Protein AF-F8FNJ4-F1 (afdb_monomer)

Solvent-accessible surface area (backbone atoms only — not comparable to full-atom values): 7947 Å² total; per-residue (Å²): 134,55,60,65,57,39,16,69,61,35,73,46,56,46,70,56,53,53,29,56,78,64,43,31,37,90,86,77,68,43,76,62,68,76,52,71,70,56,41,47,30,45,18,67,41,72,72,42,65,47,67,62,49,35,35,75,59,66,77,38,57,76,80,74,53,68,73,87,68,80,72,80,71,81,87,70,69,65,88,54,42,66,39,46,42,48,57,98,48,33,41,33,42,36,40,90,88,51,75,53,73,43,80,44,90,45,73,66,54,55,56,57,61,49,70,74,43,65,84,66,50,89,80,55,66,76,51,81,66,131

Foldseek 3Di:
DDLVQLCVQLVHDSQVVVCVVVLADPPPRDGDQDDLSSLVSSCRSVVNDSVVSCCVSVNDPPVNPDPPPPPPDPPDPCVQFQEWEDDPFWIWTDGPPDIDIDGDPDPVSVVVVCPVCVVPCPPHDYDYDD

Structure (mmCIF, N/CA/C/O backbone):
data_AF-F8FNJ4-F1
#
_entry.id   AF-F8FNJ4-F1
#
loop_
_atom_site.group_PDB
_atom_site.id
_atom_site.type_symbol
_atom_site.label_atom_id
_atom_site.label_alt_id
_atom_site.label_comp_id
_atom_site.label_asym_id
_atom_site.label_entity_id
_atom_site.label_seq_id
_atom_site.pdbx_PDB_ins_code
_atom_site.Cartn_x
_atom_site.Cartn_y
_atom_site.Cartn_z
_atom_site.occupancy
_atom_site.B_iso_or_equiv
_atom_site.auth_seq_id
_atom_site.auth_comp_id
_atom_site.auth_asym_id
_atom_site.auth_atom_id
_atom_site.pdbx_PDB_model_num
ATOM 1 N N . MET A 1 1 ? -2.079 3.501 -21.771 1.00 73.88 1 MET A N 1
ATOM 2 C CA . MET A 1 1 ? -1.118 4.612 -21.587 1.00 73.88 1 MET A CA 1
ATOM 3 C C . MET A 1 1 ? 0.062 4.369 -22.512 1.00 73.88 1 MET A C 1
ATOM 5 O O . MET A 1 1 ? 0.469 3.221 -22.626 1.00 73.88 1 MET A O 1
ATOM 9 N N . SER A 1 2 ? 0.582 5.389 -23.198 1.00 87.44 2 SER A N 1
ATOM 10 C CA . SER A 1 2 ? 1.794 5.226 -24.018 1.00 87.44 2 SER A CA 1
ATOM 11 C C . SER A 1 2 ? 3.065 5.274 -23.158 1.00 87.44 2 SER A C 1
ATOM 13 O O . SER A 1 2 ? 3.103 5.957 -22.134 1.00 87.44 2 SER A O 1
ATOM 15 N N . LEU A 1 3 ? 4.147 4.624 -23.600 1.00 84.56 3 LEU A N 1
ATOM 16 C CA . LEU A 1 3 ? 5.453 4.677 -22.922 1.00 84.56 3 LEU A CA 1
ATOM 17 C C . LEU A 1 3 ? 5.984 6.115 -22.764 1.00 84.56 3 LEU A C 1
ATOM 19 O O . LEU A 1 3 ? 6.685 6.434 -21.805 1.00 84.56 3 LEU A O 1
ATOM 23 N N . ARG A 1 4 ? 5.641 7.013 -23.699 1.00 86.50 4 ARG A N 1
ATOM 24 C CA . ARG A 1 4 ? 6.041 8.431 -23.651 1.00 86.50 4 ARG A CA 1
ATOM 25 C C . ARG A 1 4 ? 5.318 9.175 -22.532 1.00 86.50 4 ARG A C 1
ATOM 27 O O . ARG A 1 4 ? 5.923 9.995 -21.847 1.00 86.50 4 ARG A O 1
ATOM 34 N N . GLU A 1 5 ? 4.043 8.871 -22.321 1.00 88.56 5 GLU A N 1
ATOM 35 C CA . GLU A 1 5 ? 3.272 9.423 -21.207 1.00 88.56 5 GLU A CA 1
ATOM 36 C C . GLU A 1 5 ? 3.746 8.873 -19.864 1.00 88.56 5 GLU A C 1
ATOM 38 O O . GLU A 1 5 ? 3.876 9.644 -18.914 1.00 88.56 5 GLU A O 1
ATOM 43 N N . ALA A 1 6 ? 4.056 7.575 -19.801 1.00 87.38 6 ALA A N 1
ATOM 44 C CA . ALA A 1 6 ? 4.619 6.936 -18.615 1.00 87.38 6 ALA A CA 1
ATOM 45 C C . ALA A 1 6 ? 5.956 7.576 -18.213 1.00 87.38 6 ALA A C 1
ATOM 47 O O . ALA A 1 6 ? 6.157 7.918 -17.049 1.00 87.38 6 ALA A O 1
ATOM 48 N N . ALA A 1 7 ? 6.837 7.815 -19.190 1.00 90.19 7 ALA A N 1
ATOM 49 C CA . ALA A 1 7 ? 8.110 8.510 -19.006 1.00 90.19 7 ALA A CA 1
ATOM 50 C C . ALA A 1 7 ? 7.918 9.926 -18.452 1.00 90.19 7 ALA A C 1
ATOM 52 O O . ALA A 1 7 ? 8.529 10.299 -17.454 1.00 90.19 7 ALA A O 1
ATOM 53 N N . ARG A 1 8 ? 6.999 10.696 -19.047 1.00 90.88 8 ARG A N 1
ATOM 54 C CA . ARG A 1 8 ? 6.695 12.058 -18.591 1.00 90.88 8 ARG A CA 1
ATOM 55 C C . ARG A 1 8 ? 6.175 12.089 -17.151 1.00 90.88 8 ARG A C 1
ATOM 57 O O . ARG A 1 8 ? 6.530 12.994 -16.409 1.00 90.88 8 ARG A O 1
ATOM 64 N N . LYS A 1 9 ? 5.332 11.125 -16.766 1.00 90.81 9 LYS A N 1
ATOM 65 C CA . LYS A 1 9 ? 4.748 11.050 -15.418 1.00 90.81 9 LYS A CA 1
ATOM 66 C C . LYS A 1 9 ? 5.725 10.531 -14.359 1.00 90.81 9 LYS A C 1
ATOM 68 O O . LYS A 1 9 ? 5.721 11.036 -13.247 1.00 90.81 9 LYS A O 1
ATOM 73 N N . SER A 1 10 ? 6.535 9.527 -14.693 1.00 88.62 10 SER A N 1
ATOM 74 C CA . SER A 1 10 ? 7.487 8.901 -13.757 1.00 88.62 10 SER A CA 1
ATOM 75 C C . SER A 1 10 ? 8.816 9.653 -13.643 1.00 88.62 10 SER A C 1
ATOM 77 O O . SER A 1 10 ? 9.577 9.409 -12.710 1.00 88.62 10 SER A O 1
ATOM 79 N N . GLY A 1 11 ? 9.133 10.529 -14.603 1.00 90.19 11 GLY A N 1
ATOM 80 C CA . GLY A 1 11 ? 10.451 11.159 -14.712 1.00 90.19 11 GLY A CA 1
ATOM 81 C C . GLY A 1 11 ? 11.552 10.198 -15.179 1.00 90.19 11 GLY A C 1
ATOM 82 O O . GLY A 1 11 ? 12.729 10.550 -15.136 1.00 90.19 11 GLY A O 1
ATOM 83 N N . LEU A 1 12 ? 11.193 8.988 -15.620 1.00 88.56 12 LEU A N 1
ATOM 84 C CA . LEU A 1 12 ? 12.119 7.995 -16.161 1.00 88.56 12 LEU A CA 1
ATOM 85 C C . LEU A 1 12 ? 12.214 8.118 -17.684 1.00 88.56 12 LEU A C 1
ATOM 87 O O . LEU A 1 12 ? 11.291 8.583 -18.352 1.00 88.56 12 LEU A O 1
ATOM 91 N N . SER A 1 13 ? 13.325 7.666 -18.269 1.00 89.56 13 SER A N 1
ATOM 92 C CA . SER A 1 13 ? 13.451 7.667 -19.728 1.00 89.56 13 SER A CA 1
ATOM 93 C C . SER A 1 13 ? 12.554 6.592 -20.354 1.00 89.56 13 SER A C 1
ATOM 95 O O . SER A 1 13 ? 12.499 5.457 -19.887 1.00 89.56 13 SER A O 1
ATOM 97 N N . HIS A 1 14 ? 11.888 6.913 -21.467 1.00 87.94 14 HIS A N 1
ATOM 98 C CA . HIS A 1 14 ? 11.087 5.942 -22.228 1.00 87.94 14 HIS A CA 1
ATOM 99 C C . HIS A 1 14 ? 11.903 4.702 -22.625 1.00 87.94 14 HIS A C 1
ATOM 101 O O . HIS A 1 14 ? 11.377 3.593 -22.684 1.00 87.94 14 HIS A O 1
ATOM 107 N N . ALA A 1 15 ? 13.185 4.888 -22.952 1.00 87.62 15 ALA A N 1
ATOM 108 C CA . ALA A 1 15 ? 14.086 3.795 -23.295 1.00 87.62 15 ALA A CA 1
ATOM 109 C C . ALA A 1 15 ? 14.256 2.825 -22.119 1.00 87.62 15 ALA A C 1
ATOM 111 O O . ALA A 1 15 ? 14.143 1.622 -22.318 1.00 87.62 15 ALA A O 1
ATOM 112 N N . TYR A 1 16 ? 14.445 3.357 -20.914 1.00 87.06 16 TYR A N 1
ATOM 113 C CA . TYR A 1 16 ? 14.585 2.564 -19.700 1.00 87.06 16 TYR A CA 1
ATOM 114 C C . TYR A 1 16 ? 13.280 1.867 -19.298 1.00 87.06 16 TYR A C 1
ATOM 116 O O . TYR A 1 16 ? 13.306 0.688 -18.973 1.00 87.06 16 TYR A O 1
ATOM 124 N N . ILE A 1 17 ? 12.128 2.544 -19.400 1.00 88.75 17 ILE A N 1
ATOM 125 C CA . ILE A 1 17 ? 10.818 1.916 -19.138 1.00 88.75 17 ILE A CA 1
ATOM 126 C C . ILE A 1 17 ? 10.583 0.731 -20.080 1.00 88.75 17 ILE A C 1
ATOM 128 O O . ILE A 1 17 ? 10.145 -0.324 -19.638 1.00 88.75 17 ILE A O 1
ATOM 132 N N . ARG A 1 18 ? 10.927 0.871 -21.366 1.00 88.69 18 ARG A N 1
ATOM 133 C CA . ARG A 1 18 ? 10.837 -0.235 -22.327 1.00 88.69 18 ARG A CA 1
ATOM 134 C C . ARG A 1 18 ? 11.705 -1.425 -21.913 1.00 88.69 18 ARG A C 1
ATOM 136 O O . ARG A 1 18 ? 11.264 -2.561 -22.025 1.00 88.69 18 ARG A O 1
ATOM 143 N N . ASP A 1 19 ? 12.934 -1.163 -21.482 1.00 88.12 19 ASP A N 1
ATOM 144 C CA . ASP A 1 19 ? 13.867 -2.221 -21.090 1.00 88.12 19 ASP A CA 1
ATOM 145 C C . ASP A 1 19 ? 13.380 -2.927 -19.804 1.00 88.12 19 ASP A C 1
ATOM 147 O O . ASP A 1 19 ? 13.516 -4.142 -19.686 1.00 88.12 19 ASP A O 1
ATOM 151 N N . LEU A 1 20 ? 12.725 -2.194 -18.890 1.00 87.25 20 LEU A N 1
ATOM 152 C CA . LEU A 1 20 ? 12.044 -2.758 -17.718 1.00 87.25 20 LEU A CA 1
ATOM 153 C C . LEU A 1 20 ? 10.840 -3.634 -18.090 1.00 87.25 20 LEU A C 1
ATOM 155 O O . LEU A 1 20 ? 10.692 -4.710 -17.523 1.00 87.25 20 LEU A O 1
ATOM 159 N N . GLU A 1 21 ? 10.004 -3.216 -19.048 1.00 83.75 21 GLU A N 1
ATOM 160 C CA . GLU A 1 21 ? 8.857 -4.018 -19.519 1.00 83.75 21 GLU A CA 1
ATOM 161 C C . GLU A 1 21 ? 9.286 -5.319 -20.217 1.00 83.75 21 GLU A C 1
ATOM 163 O O . GLU A 1 21 ? 8.532 -6.287 -20.240 1.00 83.75 21 GLU A O 1
ATOM 168 N N . LEU A 1 22 ? 10.495 -5.347 -20.782 1.00 85.44 22 LEU A N 1
ATOM 169 C CA . LEU A 1 22 ? 11.082 -6.529 -21.417 1.00 85.44 22 LEU A CA 1
ATOM 170 C C . LEU A 1 22 ? 11.965 -7.350 -20.464 1.00 85.44 22 LEU A C 1
ATOM 172 O O . LEU A 1 22 ? 12.556 -8.337 -20.899 1.00 85.44 22 LEU A O 1
ATOM 176 N N . GLU A 1 23 ? 12.093 -6.919 -19.203 1.00 78.44 23 GLU A N 1
ATOM 177 C CA . GLU A 1 23 ? 12.950 -7.501 -18.158 1.00 78.44 23 GLU A CA 1
ATOM 178 C C . GLU A 1 23 ? 14.425 -7.683 -18.560 1.00 78.44 23 GLU A C 1
ATOM 180 O O . GLU A 1 23 ? 15.168 -8.431 -17.921 1.00 78.44 23 GLU A O 1
ATOM 185 N N . ARG A 1 24 ? 14.875 -6.997 -19.615 1.00 77.75 24 ARG A N 1
ATOM 186 C CA . ARG A 1 24 ? 16.153 -7.274 -20.271 1.00 77.75 24 ARG A CA 1
ATOM 187 C C . ARG A 1 24 ? 16.813 -6.000 -20.755 1.00 77.75 24 ARG A C 1
ATOM 189 O O . ARG A 1 24 ? 16.235 -5.216 -21.508 1.00 77.75 24 ARG A O 1
ATOM 196 N N . ASN A 1 25 ? 18.083 -5.848 -20.402 1.00 76.00 25 ASN A N 1
ATOM 197 C CA . ASN A 1 25 ? 18.889 -4.758 -20.921 1.00 76.00 25 ASN A CA 1
ATOM 198 C C . ASN A 1 25 ? 19.234 -4.983 -22.401 1.00 76.00 25 ASN A C 1
ATOM 200 O O . ASN A 1 25 ? 19.728 -6.043 -22.795 1.00 76.00 25 ASN A O 1
ATOM 204 N N . ARG A 1 26 ? 19.017 -3.959 -23.230 1.00 72.81 26 ARG A N 1
ATOM 205 C CA . ARG A 1 26 ? 19.363 -3.974 -24.657 1.00 72.81 26 ARG A CA 1
ATOM 206 C C . ARG A 1 26 ? 20.860 -4.158 -24.924 1.00 72.81 26 ARG A C 1
ATOM 208 O O . ARG A 1 26 ? 21.203 -4.657 -25.990 1.00 72.81 26 ARG A O 1
ATOM 215 N N . SER A 1 27 ? 21.729 -3.708 -24.012 1.00 68.12 27 SER A N 1
ATOM 216 C CA . SER A 1 27 ? 23.182 -3.703 -24.218 1.00 68.12 27 SER A CA 1
ATOM 217 C C . SER A 1 27 ? 23.870 -4.910 -23.596 1.00 68.12 27 SER A C 1
ATOM 219 O O . SER A 1 27 ? 24.754 -5.479 -24.227 1.00 68.12 27 SER A O 1
ATOM 221 N N . THR A 1 28 ? 23.465 -5.315 -22.392 1.00 71.56 28 THR A N 1
ATOM 222 C CA . THR A 1 28 ? 24.149 -6.385 -21.648 1.00 71.56 28 THR A CA 1
ATOM 223 C C . THR A 1 28 ? 23.384 -7.702 -21.612 1.00 71.56 28 THR A C 1
ATOM 225 O O . THR A 1 28 ? 23.943 -8.707 -21.202 1.00 71.56 28 THR A O 1
ATOM 228 N N . ASN A 1 29 ? 22.130 -7.733 -22.086 1.00 71.81 29 ASN A N 1
ATOM 229 C CA . ASN A 1 29 ? 21.246 -8.904 -22.021 1.00 71.81 29 ASN A CA 1
ATOM 230 C C . ASN A 1 29 ? 20.930 -9.389 -20.588 1.00 71.81 29 ASN A C 1
ATOM 232 O O . ASN A 1 29 ? 20.302 -10.433 -20.424 1.00 71.81 29 ASN A O 1
ATOM 236 N N . ASP A 1 30 ? 21.313 -8.623 -19.565 1.00 76.81 30 ASP A N 1
ATOM 237 C CA . ASP A 1 30 ? 21.086 -8.973 -18.165 1.00 76.81 30 ASP A CA 1
ATOM 238 C C . ASP A 1 30 ? 19.664 -8.639 -17.710 1.00 76.81 30 ASP A C 1
ATOM 240 O O . ASP A 1 30 ? 19.011 -7.727 -18.240 1.00 76.81 30 ASP A O 1
ATOM 244 N N . LYS A 1 31 ? 19.216 -9.359 -16.675 1.00 78.75 31 LYS A N 1
ATOM 245 C CA . LYS A 1 31 ? 17.959 -9.087 -15.978 1.00 78.75 31 LYS A CA 1
ATOM 246 C C . LYS A 1 31 ? 18.054 -7.752 -15.244 1.00 78.75 31 LYS A C 1
ATOM 248 O O . LYS A 1 31 ? 18.986 -7.527 -14.474 1.00 78.75 31 LYS A O 1
ATOM 253 N N . ILE A 1 32 ? 17.074 -6.877 -15.454 1.00 80.56 32 ILE A N 1
ATOM 254 C CA . ILE A 1 32 ? 17.029 -5.573 -14.786 1.00 80.56 32 ILE A CA 1
ATOM 255 C C . ILE A 1 32 ? 16.194 -5.685 -13.511 1.00 80.56 32 ILE A C 1
ATOM 257 O O . ILE A 1 32 ? 14.996 -5.943 -13.569 1.00 80.56 32 ILE A O 1
ATOM 261 N N . THR A 1 33 ? 16.813 -5.435 -12.360 1.00 83.31 33 THR A N 1
ATOM 262 C CA . THR A 1 33 ? 16.121 -5.291 -11.072 1.00 83.31 33 THR A CA 1
ATOM 263 C C . THR A 1 33 ? 16.030 -3.803 -10.711 1.00 83.31 33 THR A C 1
ATOM 265 O O . THR A 1 33 ? 17.019 -3.235 -10.234 1.00 83.31 33 THR A O 1
ATOM 268 N N . PRO A 1 34 ? 14.895 -3.126 -10.968 1.00 85.56 34 PRO A N 1
ATOM 269 C CA . PRO A 1 34 ? 14.736 -1.709 -10.645 1.00 85.56 34 PRO A CA 1
ATOM 270 C C . PRO A 1 34 ? 14.808 -1.471 -9.133 1.00 85.56 34 PRO A C 1
ATOM 272 O O . PRO A 1 34 ? 14.392 -2.314 -8.341 1.00 85.56 34 PRO A O 1
ATOM 275 N N . SER A 1 35 ? 15.302 -0.302 -8.722 1.00 89.62 35 SER A N 1
ATOM 276 C CA . SER A 1 35 ? 15.316 0.083 -7.308 1.00 89.62 35 SER A CA 1
ATOM 277 C C . SER A 1 35 ? 13.896 0.360 -6.778 1.00 89.62 35 SER A C 1
ATOM 279 O O . SER A 1 35 ? 13.023 0.752 -7.560 1.00 89.62 35 SER A O 1
ATOM 281 N N . PRO A 1 36 ? 13.660 0.248 -5.457 1.00 90.19 36 PRO A N 1
ATOM 282 C CA . PRO A 1 36 ? 12.372 0.587 -4.842 1.00 90.19 36 PRO A CA 1
ATOM 283 C C . PRO A 1 36 ? 11.869 2.000 -5.197 1.00 90.19 36 PRO A C 1
ATOM 285 O O . PRO A 1 36 ? 10.710 2.174 -5.563 1.00 90.19 36 PRO A O 1
ATOM 288 N N . ASP A 1 37 ? 12.757 3.001 -5.219 1.00 90.69 37 ASP A N 1
ATOM 289 C CA . ASP A 1 37 ? 12.433 4.375 -5.650 1.00 90.69 37 ASP A CA 1
ATOM 290 C C . ASP A 1 37 ? 11.926 4.434 -7.107 1.00 90.69 37 ASP A C 1
ATOM 292 O O . ASP A 1 37 ? 10.959 5.127 -7.430 1.00 90.69 37 ASP A O 1
ATOM 296 N N . THR A 1 38 ? 12.531 3.640 -7.996 1.00 91.56 38 THR A N 1
ATOM 297 C CA . THR A 1 38 ? 12.090 3.529 -9.395 1.00 91.56 38 THR A CA 1
ATOM 298 C C . THR A 1 38 ? 10.688 2.920 -9.477 1.00 91.56 38 THR A C 1
ATOM 300 O O . THR A 1 38 ? 9.842 3.405 -10.230 1.00 91.56 38 THR A O 1
ATOM 303 N N . LEU A 1 39 ? 10.419 1.881 -8.683 1.00 91.56 39 LEU A N 1
ATOM 304 C CA . LEU A 1 39 ? 9.112 1.221 -8.630 1.00 91.56 39 LEU A CA 1
ATOM 305 C C . LEU A 1 39 ? 8.031 2.142 -8.060 1.00 91.56 39 LEU A C 1
ATOM 307 O O . LEU A 1 39 ? 6.904 2.121 -8.548 1.00 91.56 39 LEU A O 1
ATOM 311 N N . GLN A 1 40 ? 8.368 3.008 -7.101 1.00 91.94 40 GLN A N 1
ATOM 312 C CA . GLN A 1 40 ? 7.448 4.019 -6.576 1.00 91.94 40 GLN A CA 1
ATOM 313 C C . GLN A 1 40 ? 7.045 5.036 -7.655 1.00 91.94 40 GLN A C 1
ATOM 315 O O . GLN A 1 40 ? 5.862 5.343 -7.820 1.00 91.94 40 GLN A O 1
ATOM 320 N N . LYS A 1 41 ? 8.007 5.508 -8.455 1.00 93.06 41 LYS A N 1
ATOM 321 C CA . LYS A 1 41 ? 7.743 6.405 -9.594 1.00 93.06 41 LYS A CA 1
ATOM 322 C C . LYS A 1 41 ? 6.876 5.741 -10.665 1.00 93.06 41 LYS A C 1
ATOM 324 O O . LYS A 1 41 ? 5.988 6.381 -11.229 1.00 93.06 41 LYS A O 1
ATOM 329 N N . LEU A 1 42 ? 7.108 4.456 -10.937 1.00 90.44 42 LEU A N 1
ATOM 330 C CA . LEU A 1 42 ? 6.293 3.674 -11.870 1.00 90.44 42 LEU A CA 1
ATOM 331 C C . LEU A 1 42 ? 4.877 3.443 -11.338 1.00 90.44 42 LEU A C 1
ATOM 333 O O . LEU A 1 42 ? 3.918 3.626 -12.086 1.00 90.44 42 LEU A O 1
ATOM 337 N N . SER A 1 43 ? 4.740 3.126 -10.050 1.00 92.81 43 SER A N 1
ATOM 338 C CA . SER A 1 43 ? 3.453 2.989 -9.367 1.00 92.81 43 SER A CA 1
ATOM 339 C C . SER A 1 43 ? 2.595 4.241 -9.557 1.00 92.81 43 SER A C 1
ATOM 341 O O . SER A 1 43 ? 1.469 4.148 -10.048 1.00 92.81 43 SER A O 1
ATOM 343 N N . ALA A 1 44 ? 3.163 5.422 -9.291 1.00 90.44 44 ALA A N 1
ATOM 344 C CA . ALA A 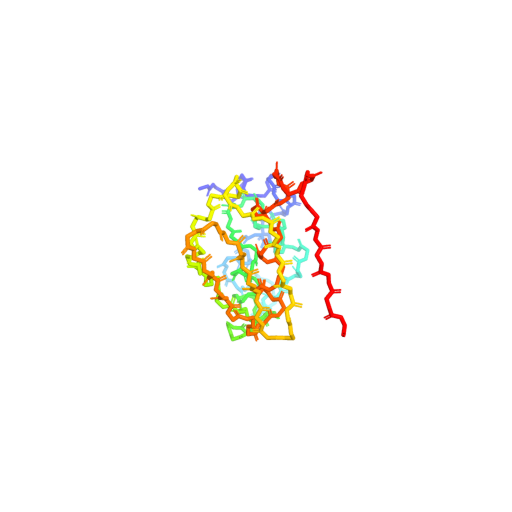1 44 ? 2.477 6.699 -9.469 1.00 90.44 44 ALA A CA 1
ATOM 345 C C . ALA A 1 44 ? 2.118 6.996 -10.939 1.00 90.44 44 ALA A C 1
ATOM 347 O O . ALA A 1 44 ? 1.043 7.520 -11.228 1.00 90.44 44 ALA A O 1
ATOM 348 N N . ALA A 1 45 ? 2.997 6.658 -11.887 1.00 92.19 45 ALA A N 1
ATOM 349 C CA . ALA A 1 45 ? 2.777 6.946 -13.304 1.00 92.19 45 ALA A CA 1
ATOM 350 C C . ALA A 1 45 ? 1.704 6.056 -13.949 1.00 92.19 45 ALA A C 1
ATOM 352 O O . ALA A 1 45 ? 0.869 6.560 -14.709 1.00 92.19 45 ALA A O 1
ATOM 353 N N . TYR A 1 46 ? 1.735 4.753 -13.653 1.00 88.50 46 TYR A N 1
ATOM 354 C CA . TYR A 1 46 ? 0.795 3.760 -14.179 1.00 88.50 46 TYR A CA 1
ATOM 355 C C . TYR A 1 46 ? -0.493 3.657 -13.353 1.00 88.50 46 TYR A C 1
ATOM 357 O O . TYR A 1 46 ? -1.466 3.088 -13.840 1.00 88.50 46 TYR A O 1
ATOM 365 N N . GLY A 1 47 ? -0.521 4.217 -12.138 1.00 88.44 47 GLY A N 1
ATOM 366 C CA . GLY A 1 47 ? -1.633 4.033 -11.203 1.00 88.44 47 GLY A CA 1
ATOM 367 C C . GLY A 1 47 ? -1.732 2.590 -10.707 1.00 88.44 47 GLY A C 1
ATOM 368 O O . GLY A 1 47 ? -2.824 2.098 -10.445 1.00 88.44 47 GLY A O 1
ATOM 369 N N . TYR A 1 48 ? -0.597 1.896 -10.641 1.00 89.00 48 TYR A N 1
ATOM 370 C CA . TYR A 1 48 ? -0.522 0.489 -10.267 1.00 89.00 48 TYR A CA 1
ATOM 371 C C . TYR A 1 48 ? 0.060 0.363 -8.853 1.00 89.00 48 TYR A C 1
ATOM 373 O O . TYR A 1 48 ? 0.981 1.113 -8.526 1.00 89.00 48 TYR A O 1
ATOM 381 N N . PRO A 1 49 ? -0.439 -0.541 -7.994 1.00 90.00 49 PRO A N 1
ATOM 382 C CA . PRO A 1 49 ? 0.016 -0.662 -6.610 1.00 90.00 49 PRO A CA 1
ATOM 383 C C . PRO A 1 49 ? 1.523 -0.928 -6.501 1.00 90.00 49 PRO A C 1
ATOM 385 O O . PRO A 1 49 ? 2.075 -1.819 -7.145 1.00 90.00 49 PRO A O 1
ATOM 388 N N . TYR A 1 50 ? 2.188 -0.146 -5.651 1.00 90.62 50 TYR A N 1
ATOM 389 C CA . TYR A 1 50 ? 3.628 -0.239 -5.402 1.00 90.62 50 TYR A CA 1
ATOM 390 C C . TYR A 1 50 ? 4.051 -1.619 -4.876 1.00 90.62 50 TYR A C 1
ATOM 392 O O . TYR A 1 50 ? 5.058 -2.166 -5.319 1.00 90.62 50 TYR A O 1
ATOM 400 N N . THR A 1 51 ? 3.258 -2.202 -3.976 1.00 87.88 51 THR A N 1
ATOM 401 C CA . THR A 1 51 ? 3.507 -3.522 -3.376 1.00 87.88 51 THR A CA 1
ATOM 402 C C . THR A 1 51 ? 3.598 -4.622 -4.431 1.00 87.88 51 THR A C 1
ATOM 404 O O . THR A 1 51 ? 4.550 -5.394 -4.437 1.00 87.88 51 THR A O 1
ATOM 407 N N . GLU A 1 52 ? 2.676 -4.636 -5.390 1.00 87.31 52 GLU A N 1
ATOM 408 C CA . GLU A 1 52 ? 2.673 -5.587 -6.506 1.00 87.31 52 GLU A CA 1
ATOM 409 C C . GLU A 1 52 ? 3.911 -5.446 -7.407 1.00 87.31 52 GLU A C 1
ATOM 411 O O . GLU A 1 52 ? 4.455 -6.440 -7.887 1.00 87.31 52 GLU A O 1
ATOM 416 N N . LEU A 1 53 ? 4.390 -4.216 -7.636 1.00 88.56 53 LEU A N 1
ATOM 417 C CA . LEU A 1 53 ? 5.629 -3.989 -8.391 1.00 88.56 53 LEU A CA 1
A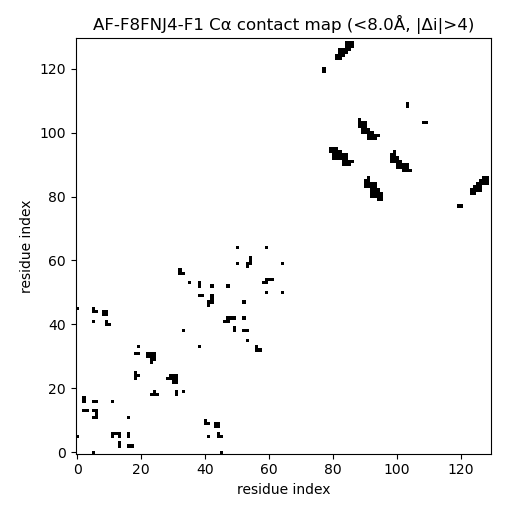TOM 418 C C . LEU A 1 53 ? 6.856 -4.494 -7.631 1.00 88.56 53 LEU A C 1
ATOM 420 O O . LEU A 1 53 ? 7.763 -5.052 -8.244 1.00 88.56 53 LEU A O 1
ATOM 424 N N . MET A 1 54 ? 6.875 -4.326 -6.309 1.00 89.19 54 MET A N 1
ATOM 425 C CA . MET A 1 54 ? 7.944 -4.826 -5.444 1.00 89.19 54 MET A CA 1
ATOM 426 C C . MET A 1 54 ? 8.006 -6.356 -5.436 1.00 89.19 54 MET A C 1
ATOM 428 O O . MET A 1 54 ? 9.100 -6.909 -5.534 1.00 89.19 54 MET A O 1
ATOM 432 N N . ILE A 1 55 ? 6.852 -7.033 -5.406 1.00 87.69 55 ILE A N 1
ATOM 433 C CA . ILE A 1 55 ? 6.776 -8.496 -5.533 1.00 87.69 55 ILE A CA 1
ATOM 434 C C . ILE A 1 55 ? 7.325 -8.938 -6.896 1.00 87.69 55 ILE A C 1
ATOM 436 O O . ILE A 1 55 ? 8.220 -9.776 -6.968 1.00 87.69 55 ILE A O 1
ATOM 440 N N . LYS A 1 56 ? 6.846 -8.333 -7.993 1.00 84.62 56 LYS A N 1
ATOM 441 C CA . LYS A 1 56 ? 7.271 -8.688 -9.363 1.00 84.62 56 LYS A CA 1
ATOM 442 C C . LYS A 1 56 ? 8.757 -8.445 -9.616 1.00 84.62 56 LYS A C 1
ATOM 444 O O . LYS A 1 56 ? 9.400 -9.221 -10.317 1.00 84.62 56 LYS A O 1
ATOM 449 N N . ALA A 1 57 ? 9.313 -7.391 -9.028 1.00 85.81 57 ALA A N 1
ATOM 450 C CA . ALA A 1 57 ? 10.740 -7.103 -9.096 1.00 85.81 57 ALA A CA 1
ATOM 451 C C . ALA A 1 57 ? 11.597 -8.051 -8.232 1.00 85.81 57 ALA A C 1
ATOM 453 O O . ALA A 1 57 ? 12.821 -8.028 -8.354 1.00 85.81 57 ALA A O 1
ATOM 454 N N . GLY A 1 58 ? 10.974 -8.888 -7.393 1.00 84.94 58 GLY A N 1
ATOM 455 C CA . GLY A 1 58 ? 11.648 -9.835 -6.504 1.00 84.94 58 GLY A CA 1
ATOM 456 C C . GLY A 1 58 ? 12.161 -9.218 -5.202 1.00 84.94 58 GLY A C 1
ATOM 457 O O . GLY A 1 58 ? 13.002 -9.823 -4.547 1.00 84.94 58 GLY A O 1
ATOM 458 N N . HIS A 1 59 ? 11.686 -8.021 -4.835 1.00 84.06 59 HIS A N 1
ATOM 459 C CA . HIS A 1 59 ? 12.055 -7.358 -3.575 1.00 84.06 59 HIS A CA 1
ATOM 460 C C . HIS A 1 59 ? 11.227 -7.830 -2.382 1.00 84.06 59 HIS A C 1
ATOM 462 O O . HIS A 1 59 ? 11.687 -7.720 -1.251 1.00 84.06 59 HIS A O 1
ATOM 468 N N . LEU A 1 60 ? 10.008 -8.314 -2.623 1.00 83.69 60 LEU A N 1
ATOM 469 C CA . LEU A 1 60 ? 9.123 -8.876 -1.603 1.00 83.69 60 LEU A CA 1
ATOM 470 C C . LEU A 1 60 ? 8.681 -10.269 -2.042 1.00 83.69 60 LEU A C 1
ATOM 472 O O . LEU A 1 60 ? 8.397 -10.479 -3.223 1.00 83.69 60 LEU A O 1
ATOM 476 N N . MET A 1 61 ? 8.585 -11.207 -1.104 1.00 79.56 61 MET A N 1
ATOM 477 C CA . MET A 1 61 ? 7.866 -12.451 -1.353 1.00 79.56 61 MET A CA 1
ATOM 478 C C . MET A 1 61 ? 6.369 -12.170 -1.209 1.00 79.56 61 MET A C 1
ATOM 480 O O . MET A 1 61 ? 5.962 -11.355 -0.381 1.00 79.56 61 MET A O 1
ATOM 484 N N . SER A 1 62 ? 5.527 -12.843 -1.994 1.00 70.00 62 SER A N 1
ATOM 485 C CA . SER A 1 62 ? 4.068 -12.727 -1.844 1.00 70.00 62 SER A CA 1
ATOM 486 C C . SER A 1 62 ? 3.594 -13.072 -0.427 1.00 70.00 62 SER A C 1
ATOM 488 O O . SER A 1 62 ? 2.585 -12.534 0.010 1.00 70.00 62 SER A O 1
ATOM 490 N N . ASP A 1 63 ? 4.355 -13.896 0.295 1.00 67.06 63 ASP A N 1
ATOM 491 C CA . ASP A 1 63 ? 4.071 -14.292 1.675 1.00 67.06 63 ASP A CA 1
ATOM 492 C C . ASP A 1 63 ? 4.411 -13.197 2.705 1.00 67.06 63 ASP A C 1
ATOM 494 O O . ASP A 1 63 ? 3.827 -13.170 3.787 1.00 67.06 63 ASP A O 1
ATOM 498 N N . ASP A 1 64 ? 5.315 -12.266 2.371 1.00 65.88 64 ASP A N 1
ATOM 499 C CA . ASP A 1 64 ? 5.690 -11.144 3.250 1.00 65.88 64 ASP A CA 1
ATOM 500 C C . ASP A 1 64 ? 4.626 -10.044 3.249 1.00 65.88 64 ASP A C 1
ATOM 502 O O . ASP A 1 64 ? 4.503 -9.251 4.188 1.00 65.88 64 ASP A O 1
ATOM 506 N N . VAL A 1 65 ? 3.853 -9.971 2.166 1.00 64.81 65 VAL A N 1
ATOM 507 C CA . VAL A 1 65 ? 2.759 -9.022 2.035 1.00 64.81 65 VAL A CA 1
ATOM 508 C C . VAL A 1 65 ? 1.539 -9.707 2.619 1.00 64.81 65 VAL A C 1
ATOM 510 O O . VAL A 1 65 ? 0.822 -10.416 1.915 1.00 64.81 65 VAL A O 1
ATOM 513 N N . ALA A 1 66 ? 1.332 -9.520 3.929 1.00 60.66 66 ALA A N 1
ATOM 514 C CA . ALA A 1 66 ? 0.109 -9.962 4.587 1.00 60.66 66 ALA A CA 1
ATOM 515 C C . ALA A 1 66 ? -1.065 -9.582 3.673 1.00 60.66 66 ALA A C 1
ATOM 517 O O . ALA A 1 66 ? -1.123 -8.419 3.243 1.00 60.66 66 ALA A O 1
ATOM 518 N N . PRO A 1 67 ? -1.939 -10.538 3.297 1.00 57.88 67 PRO A N 1
ATOM 519 C CA . PRO A 1 67 ? -3.033 -10.240 2.394 1.00 57.88 67 PRO A CA 1
ATOM 520 C C . PRO A 1 67 ? -3.739 -9.007 2.939 1.00 57.88 67 PRO A C 1
ATOM 522 O O . PRO A 1 67 ? -3.905 -8.881 4.155 1.00 57.88 67 PRO A O 1
ATOM 525 N N . VAL A 1 68 ? -4.120 -8.078 2.059 1.00 56.69 68 VAL A N 1
ATOM 526 C CA . VAL A 1 68 ? -5.065 -7.020 2.420 1.00 56.69 68 VAL A CA 1
ATOM 527 C C . VAL A 1 68 ? -6.372 -7.742 2.715 1.00 56.69 68 VAL A C 1
ATOM 529 O O . VAL A 1 68 ? -7.264 -7.840 1.876 1.00 56.69 68 VAL A O 1
ATOM 532 N N . VAL A 1 69 ? -6.452 -8.360 3.891 1.00 52.97 69 VAL A N 1
ATOM 533 C CA . VAL A 1 69 ? -7.664 -8.952 4.394 1.00 52.97 69 VAL A CA 1
ATOM 534 C C . VAL A 1 69 ? -8.528 -7.733 4.604 1.00 52.97 69 VAL A C 1
ATOM 536 O O . VAL A 1 69 ? -8.305 -6.939 5.516 1.00 52.97 69 VAL A O 1
ATOM 539 N N . THR A 1 70 ? -9.481 -7.539 3.700 1.00 51.31 70 THR A N 1
ATOM 540 C CA . THR A 1 70 ? -10.602 -6.642 3.936 1.00 51.31 70 THR A CA 1
ATOM 541 C C . THR A 1 70 ? -11.413 -7.306 5.046 1.00 51.31 70 THR A C 1
ATOM 543 O O . THR A 1 70 ? -12.439 -7.932 4.797 1.00 51.31 70 THR A O 1
ATOM 546 N N . ARG A 1 71 ? -10.877 -7.312 6.275 1.00 54.03 71 ARG A N 1
ATOM 547 C CA . ARG A 1 71 ? -11.607 -7.751 7.455 1.00 54.03 71 ARG A CA 1
ATOM 548 C C . ARG A 1 71 ? -12.777 -6.784 7.539 1.00 54.03 71 ARG A C 1
ATOM 550 O O . ARG A 1 71 ? -12.590 -5.578 7.659 1.00 54.03 71 ARG A O 1
ATOM 557 N N . SER A 1 72 ? -13.979 -7.309 7.332 1.00 53.78 72 SER A N 1
ATOM 558 C CA . SER A 1 72 ? -15.208 -6.548 7.494 1.00 53.78 72 SER A CA 1
ATOM 559 C C . SER A 1 72 ? -15.361 -6.287 8.983 1.00 53.78 72 SER A C 1
ATOM 561 O O . SER A 1 72 ? -15.811 -7.168 9.712 1.00 53.78 72 SER A O 1
ATOM 563 N N . TYR A 1 73 ? -14.940 -5.114 9.444 1.00 63.88 73 TYR A N 1
ATOM 564 C CA . TYR A 1 73 ? -15.223 -4.686 10.806 1.00 63.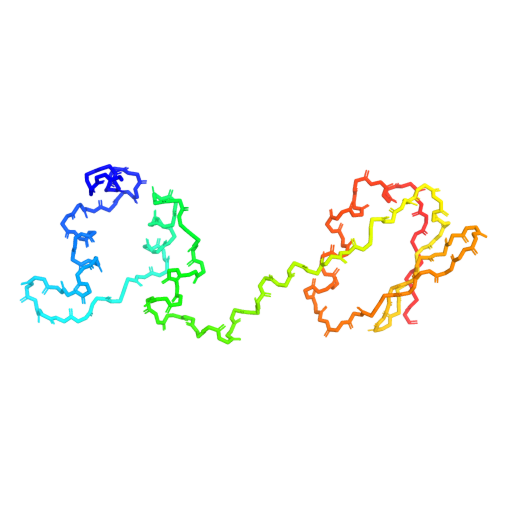88 73 TYR A CA 1
ATOM 565 C C . TYR A 1 73 ? -16.720 -4.361 10.884 1.00 63.88 73 TYR A C 1
ATOM 567 O O . TYR A 1 73 ? -17.176 -3.538 10.088 1.00 63.88 73 TYR A O 1
ATOM 575 N N . PRO A 1 74 ? -17.509 -4.991 11.777 1.00 60.75 74 PRO A N 1
ATOM 576 C CA . PRO A 1 74 ? -1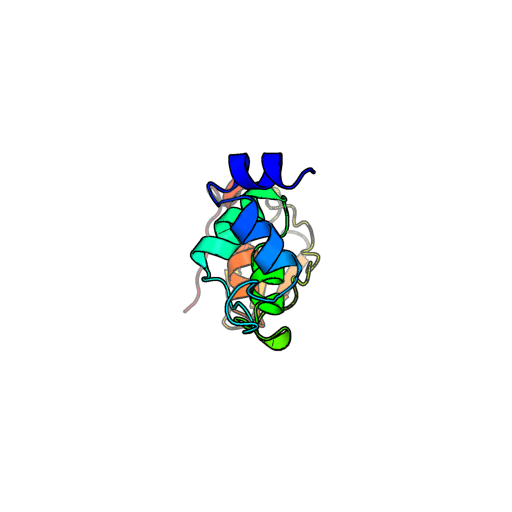8.832 -4.504 12.122 1.00 60.75 74 PRO A CA 1
ATOM 577 C C . PRO A 1 74 ? -18.845 -2.986 12.306 1.00 60.75 74 PRO A C 1
ATOM 579 O O . PRO A 1 74 ? -18.044 -2.419 13.049 1.00 60.75 74 PR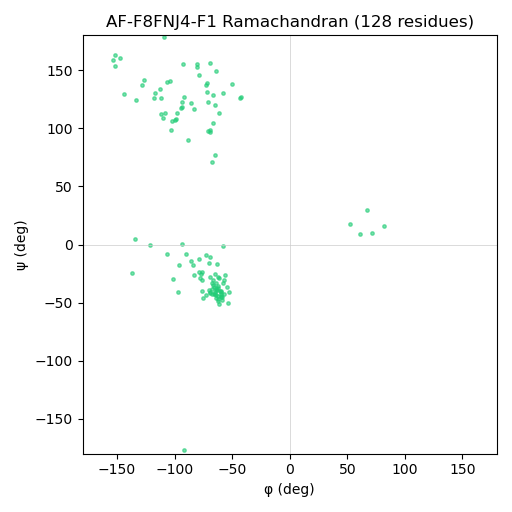O A O 1
ATOM 582 N N . GLU A 1 75 ? -19.757 -2.329 11.605 1.00 65.25 75 GLU A N 1
ATOM 583 C CA . GLU A 1 75 ? -19.998 -0.904 11.757 1.00 65.25 75 GLU A CA 1
ATOM 584 C C . GLU A 1 75 ? -20.669 -0.688 13.120 1.00 65.25 75 GLU A C 1
ATOM 586 O O . GLU A 1 75 ? -21.859 -0.939 13.298 1.00 65.25 75 GLU A O 1
ATOM 591 N N . VAL A 1 76 ? -19.874 -0.325 14.130 1.00 71.31 76 VAL A N 1
ATOM 592 C CA . VAL A 1 76 ? -20.373 -0.070 15.486 1.00 71.31 76 VAL A CA 1
ATOM 593 C C . VAL A 1 76 ? -20.853 1.374 15.574 1.00 71.31 76 VAL A C 1
ATOM 595 O O . VAL A 1 76 ? -20.066 2.304 15.389 1.00 71.31 76 VAL A O 1
ATOM 598 N N . ASP A 1 77 ? -22.127 1.575 15.921 1.00 73.38 77 ASP A N 1
ATOM 599 C CA . ASP A 1 77 ? -22.647 2.901 16.263 1.00 73.38 77 ASP A CA 1
ATOM 600 C C . ASP A 1 77 ? -22.051 3.375 17.600 1.00 73.38 77 ASP A C 1
ATOM 602 O O . ASP A 1 77 ? -22.494 3.015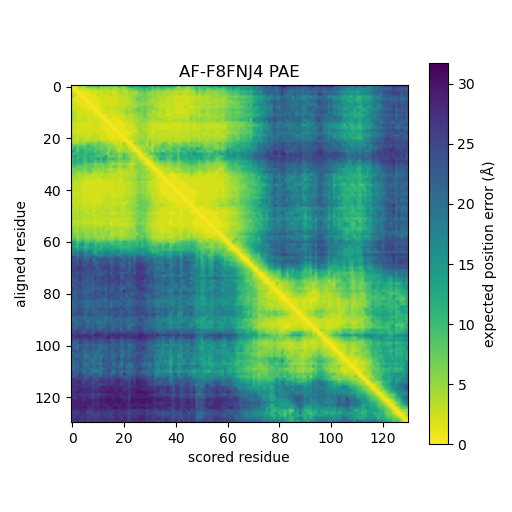 18.694 1.00 73.38 77 ASP A O 1
ATOM 606 N N . LEU A 1 78 ? -21.020 4.215 17.504 1.00 74.25 78 LEU A N 1
ATOM 607 C CA . LEU A 1 78 ? -20.265 4.739 18.644 1.00 74.25 78 LEU A CA 1
ATO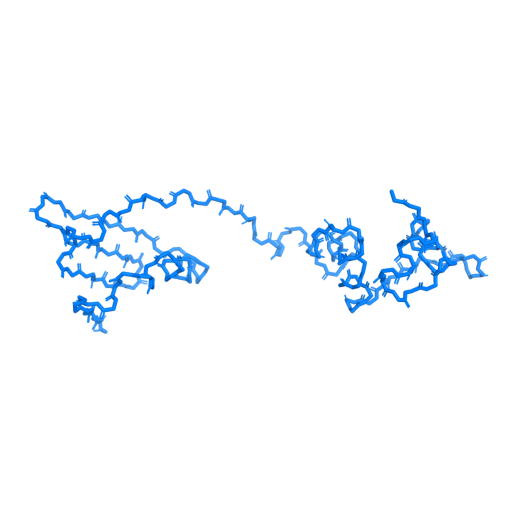M 608 C C . LEU A 1 78 ? -21.107 5.607 19.592 1.00 74.25 78 LEU A C 1
ATOM 610 O O . LEU A 1 78 ? -20.705 5.822 20.739 1.00 74.25 78 LEU A O 1
ATOM 614 N N . ASN A 1 79 ? -22.281 6.089 19.169 1.00 75.75 79 ASN A N 1
ATOM 615 C CA . ASN A 1 79 ? -23.155 6.878 20.042 1.00 75.75 79 ASN A CA 1
ATOM 616 C C . ASN A 1 79 ? -23.656 6.053 21.236 1.00 75.75 79 ASN A C 1
ATOM 618 O O . ASN A 1 79 ? -23.783 6.577 22.350 1.00 75.75 79 ASN A O 1
ATOM 622 N N . GLN A 1 80 ? -23.848 4.751 21.020 1.00 77.38 80 GLN A N 1
ATOM 623 C CA . GLN A 1 80 ? -24.398 3.808 21.994 1.00 77.38 80 GLN A CA 1
ATOM 624 C C . GLN A 1 80 ? -23.320 3.145 22.865 1.00 77.38 80 GLN A C 1
ATOM 626 O O . GLN A 1 80 ? -23.636 2.471 23.840 1.00 77.38 80 GLN A O 1
ATOM 631 N N . VAL A 1 81 ? -22.038 3.357 22.556 1.00 80.25 81 VAL A N 1
ATOM 632 C CA . VAL A 1 81 ? -20.909 2.780 23.302 1.00 80.25 81 VAL A CA 1
ATOM 633 C C . VAL A 1 81 ? -20.608 3.641 24.518 1.00 80.25 81 VAL A C 1
ATOM 635 O O . VAL A 1 81 ? -20.225 4.789 24.350 1.00 80.25 81 VAL A O 1
ATOM 638 N N . TYR A 1 82 ? -20.747 3.146 25.745 1.00 82.56 82 TYR A N 1
ATOM 639 C CA . TYR A 1 82 ? -20.419 3.913 26.953 1.00 82.56 82 TYR A CA 1
ATOM 640 C C . TYR A 1 82 ? -18.920 4.037 27.190 1.00 82.56 82 TYR A C 1
ATOM 642 O O . TYR A 1 82 ? -18.434 5.127 27.491 1.00 82.56 82 TYR A O 1
ATOM 650 N N . PHE A 1 83 ? -18.203 2.925 27.055 1.00 80.00 83 PHE A N 1
ATOM 651 C CA . PHE A 1 83 ? -16.756 2.864 27.188 1.00 80.00 83 PHE A CA 1
ATOM 652 C C . PHE A 1 83 ? -16.197 1.702 26.369 1.00 80.00 83 PHE A C 1
ATOM 654 O O . PHE A 1 83 ? -16.906 0.750 26.030 1.00 80.00 83 PHE A O 1
ATOM 661 N N . ILE A 1 84 ? -14.909 1.810 26.059 1.00 83.75 84 ILE A N 1
ATOM 662 C CA . ILE A 1 84 ? -14.143 0.777 25.371 1.00 83.75 84 ILE A CA 1
ATOM 663 C C . ILE A 1 84 ? -13.109 0.241 26.353 1.00 83.75 84 ILE A C 1
ATOM 665 O O . ILE A 1 84 ? -12.439 1.016 27.041 1.00 83.75 84 ILE A O 1
ATOM 669 N N . GLU A 1 85 ? -13.004 -1.078 26.404 1.00 83.12 85 GLU A N 1
ATOM 670 C CA . GLU A 1 85 ? -12.022 -1.813 27.187 1.00 83.12 85 GLU A CA 1
ATOM 671 C C . GLU A 1 85 ? -11.041 -2.492 26.232 1.00 83.12 85 GLU A C 1
ATOM 673 O O . GLU A 1 85 ? -11.450 -3.198 25.311 1.00 83.12 85 GLU A O 1
ATOM 678 N N . ILE A 1 86 ? -9.747 -2.248 26.429 1.00 81.94 86 ILE A N 1
ATOM 679 C CA . ILE A 1 86 ? -8.679 -2.849 25.626 1.00 81.94 86 ILE A CA 1
ATOM 680 C C . ILE A 1 86 ? -7.940 -3.841 26.515 1.00 81.94 86 ILE A C 1
ATOM 682 O O . ILE A 1 86 ? -7.241 -3.436 27.442 1.00 81.94 86 ILE A O 1
ATOM 686 N N . GLY A 1 87 ? -8.121 -5.127 26.232 1.00 79.69 87 GLY A N 1
ATOM 687 C CA . GLY A 1 87 ? -7.371 -6.217 26.839 1.00 79.69 87 GLY A CA 1
ATOM 688 C C . GLY A 1 87 ? -6.131 -6.582 26.019 1.00 79.69 87 GLY A C 1
ATOM 689 O O . GLY A 1 87 ? -5.825 -5.985 24.989 1.00 79.69 87 GLY A O 1
ATOM 690 N N . MET A 1 88 ? -5.412 -7.617 26.458 1.00 74.44 88 MET A N 1
ATOM 691 C CA . MET A 1 88 ? -4.170 -8.052 25.800 1.00 74.44 88 MET A CA 1
ATOM 692 C C . MET A 1 88 ? -4.384 -8.685 24.418 1.00 74.44 88 MET A C 1
ATOM 694 O O . MET A 1 88 ? -3.477 -8.669 23.590 1.00 74.44 88 MET A O 1
ATOM 698 N N . LYS A 1 89 ? -5.549 -9.299 24.193 1.00 82.12 89 LYS A N 1
ATOM 699 C CA . LYS A 1 89 ? -5.885 -10.026 22.957 1.00 82.12 89 LYS A CA 1
ATOM 700 C C . LYS A 1 89 ? -7.272 -9.695 22.429 1.00 82.12 89 LYS A C 1
ATOM 702 O O . LYS A 1 89 ? -7.712 -10.320 21.472 1.00 82.12 89 LYS A O 1
ATOM 707 N N . GLU A 1 90 ? -7.971 -8.753 23.049 1.00 84.62 90 GLU A N 1
ATOM 708 C CA . GLU A 1 90 ? -9.311 -8.382 22.621 1.00 84.62 90 GLU A CA 1
ATOM 709 C C . GLU A 1 90 ? -9.648 -6.930 22.947 1.00 84.62 90 GLU A C 1
ATOM 711 O O . GLU A 1 90 ? -9.110 -6.348 23.889 1.00 84.62 90 GLU A O 1
ATOM 716 N N . ILE A 1 91 ? -10.555 -6.356 22.161 1.00 84.44 91 ILE A N 1
ATOM 717 C CA . ILE A 1 91 ? -11.166 -5.051 22.405 1.00 84.44 91 ILE A CA 1
ATOM 718 C C . ILE A 1 91 ? -12.659 -5.260 22.601 1.00 84.44 91 ILE A C 1
ATOM 720 O O . ILE A 1 91 ? -13.307 -5.898 21.773 1.00 84.44 91 ILE A O 1
ATOM 724 N N . THR A 1 92 ? -13.208 -4.694 23.671 1.00 84.81 92 THR A N 1
ATOM 725 C CA . THR A 1 92 ? -14.628 -4.810 24.002 1.00 84.81 92 THR A CA 1
ATOM 726 C C . THR A 1 92 ? -15.304 -3.447 24.007 1.00 84.81 92 THR A C 1
ATOM 728 O O . THR A 1 92 ? -14.890 -2.530 24.720 1.00 84.81 92 THR A O 1
ATOM 731 N N . TYR A 1 93 ? -16.384 -3.323 23.239 1.00 84.50 93 TYR A N 1
ATOM 732 C CA . TYR A 1 93 ? -17.296 -2.188 23.280 1.00 84.50 93 TYR A CA 1
ATOM 733 C C . TYR A 1 93 ? -18.444 -2.508 24.232 1.00 84.50 93 TYR A C 1
ATOM 735 O O . TYR A 1 93 ? -19.165 -3.489 24.042 1.00 84.50 93 TYR A O 1
ATOM 743 N N . HIS A 1 94 ? -18.633 -1.665 25.244 1.00 82.19 94 HIS A N 1
ATOM 744 C CA . HIS A 1 94 ? -19.746 -1.800 26.180 1.00 82.19 94 HIS A CA 1
ATOM 745 C C . HIS A 1 94 ? -20.867 -0.849 25.763 1.00 82.19 94 HIS A C 1
ATOM 747 O O . HIS A 1 94 ? -20.691 0.370 25.820 1.00 82.19 94 HIS A O 1
ATOM 753 N N . THR A 1 95 ? -22.003 -1.398 25.332 1.00 82.31 95 THR A N 1
ATOM 754 C CA . THR A 1 95 ? -23.217 -0.640 24.973 1.00 82.31 95 THR A CA 1
ATOM 755 C C . THR A 1 95 ? -24.327 -0.857 26.007 1.00 82.31 95 THR A C 1
ATOM 757 O O . THR A 1 95 ? -24.135 -1.581 26.982 1.00 82.31 95 THR A O 1
ATOM 760 N N . GLU A 1 96 ? -25.481 -0.209 25.830 1.00 76.62 96 GLU A N 1
ATOM 761 C CA . GLU A 1 96 ? -26.656 -0.375 26.706 1.00 76.62 96 GLU A CA 1
ATOM 762 C C . GLU A 1 96 ? -27.264 -1.775 26.646 1.00 76.62 96 GLU A C 1
ATOM 764 O O . GLU A 1 96 ? -27.694 -2.302 27.670 1.00 76.62 96 GLU A O 1
ATOM 769 N N . ALA A 1 97 ? -27.265 -2.383 25.460 1.00 70.94 97 ALA A N 1
ATOM 770 C CA . ALA A 1 97 ? -27.921 -3.661 25.225 1.00 70.94 97 ALA A CA 1
ATOM 771 C C . ALA A 1 97 ? -26.948 -4.849 25.193 1.00 70.94 97 ALA A C 1
ATOM 773 O O . ALA A 1 97 ? -27.353 -5.957 25.537 1.00 70.94 97 ALA A O 1
ATOM 774 N N . ASP A 1 98 ? -25.690 -4.641 24.782 1.00 73.19 98 ASP A N 1
ATOM 775 C CA . ASP A 1 98 ? -24.767 -5.747 24.509 1.00 73.19 98 ASP A CA 1
ATOM 776 C C . ASP A 1 98 ? -23.278 -5.400 24.718 1.00 73.19 98 ASP A C 1
ATOM 778 O O . ASP A 1 98 ? -22.872 -4.229 24.769 1.00 73.19 98 ASP A O 1
ATOM 782 N N . ARG A 1 99 ? -22.451 -6.446 24.818 1.00 76.94 99 ARG A N 1
ATOM 783 C CA . ARG A 1 99 ? -20.986 -6.377 24.848 1.00 76.94 99 ARG A CA 1
ATOM 784 C C . ARG A 1 99 ? -20.416 -6.993 23.578 1.00 76.94 99 ARG A C 1
ATOM 786 O O . ARG A 1 99 ? -20.460 -8.204 23.391 1.00 76.94 99 ARG A O 1
ATOM 793 N N . LEU A 1 100 ? -19.814 -6.159 22.737 1.00 78.50 100 LEU A N 1
ATOM 794 C CA . LEU A 1 100 ? -19.176 -6.605 21.500 1.00 78.50 100 LEU A CA 1
ATOM 795 C C . LEU A 1 100 ? -17.671 -6.737 21.727 1.00 78.50 100 LEU A C 1
ATOM 797 O O . LEU A 1 100 ? -16.987 -5.720 21.842 1.00 78.50 100 LEU A O 1
ATOM 801 N N . ALA A 1 101 ? -17.168 -7.970 21.788 1.00 79.38 101 ALA A N 1
ATOM 802 C CA . ALA A 1 101 ? -15.747 -8.282 21.947 1.00 79.38 101 ALA A CA 1
ATOM 803 C C . ALA A 1 101 ? -15.116 -8.738 20.622 1.00 79.38 101 ALA A C 1
ATOM 805 O O . ALA A 1 101 ? -15.730 -9.466 19.842 1.00 79.38 101 ALA A O 1
ATOM 806 N N . TRP A 1 102 ? -13.886 -8.293 20.375 1.00 76.94 102 TRP A N 1
ATOM 807 C CA . TRP A 1 102 ? -13.169 -8.469 19.115 1.00 76.94 102 TRP A CA 1
ATOM 808 C C . TRP A 1 102 ? -11.757 -8.945 19.396 1.00 76.94 102 TRP A C 1
ATOM 810 O O . TRP A 1 102 ? -11.031 -8.255 20.107 1.00 76.94 102 TRP A O 1
ATOM 820 N N . SER A 1 103 ? -11.340 -10.074 18.825 1.00 79.50 103 SER A N 1
ATOM 821 C CA . SER A 1 103 ? -9.972 -10.562 19.000 1.00 79.50 103 SER A CA 1
ATOM 822 C C . SER A 1 103 ? -8.965 -9.721 18.208 1.00 79.50 103 SER A C 1
ATOM 824 O O . SER A 1 103 ? -9.191 -9.359 17.053 1.00 79.50 103 SER A O 1
ATOM 826 N N . ILE A 1 104 ? -7.830 -9.423 18.838 1.00 78.62 104 ILE A N 1
ATOM 827 C CA . ILE A 1 104 ? -6.650 -8.833 18.208 1.00 78.62 104 ILE A CA 1
ATOM 828 C C . ILE A 1 104 ? -5.645 -9.964 18.001 1.00 78.62 104 ILE A C 1
ATOM 830 O O . ILE A 1 104 ? -5.001 -10.410 18.953 1.00 78.62 104 ILE A O 1
ATOM 834 N N . ASP A 1 105 ? -5.479 -10.394 16.754 1.00 78.88 105 ASP A N 1
ATOM 835 C CA . ASP A 1 105 ? -4.502 -11.429 16.402 1.00 78.88 105 ASP A CA 1
ATOM 836 C C . ASP A 1 105 ? -3.179 -10.830 15.899 1.00 78.88 105 ASP A C 1
ATOM 838 O O . ASP A 1 105 ? -2.147 -11.502 15.883 1.00 78.88 105 ASP A O 1
ATOM 842 N N . SER A 1 106 ? -3.183 -9.555 15.494 1.00 73.31 106 SER A N 1
ATOM 843 C CA . SER A 1 106 ? -2.012 -8.872 14.940 1.00 73.31 106 SER A CA 1
ATOM 844 C C . SER A 1 106 ? -1.962 -7.377 15.278 1.00 73.31 106 SER A C 1
ATOM 846 O O . SER A 1 106 ? -2.972 -6.741 15.577 1.00 73.31 106 SER A O 1
ATOM 848 N N . LEU A 1 107 ? -0.773 -6.771 15.165 1.00 70.31 107 LEU A N 1
ATOM 849 C CA . LEU A 1 107 ? -0.620 -5.310 15.259 1.00 70.31 107 LEU A CA 1
ATOM 850 C C . LEU A 1 107 ? -1.375 -4.565 14.151 1.00 70.31 107 LEU A C 1
ATOM 852 O O . LEU A 1 107 ? -1.799 -3.426 14.358 1.00 70.31 107 LEU A O 1
ATOM 856 N N . LEU A 1 108 ? -1.567 -5.208 12.994 1.00 68.25 108 LEU A N 1
ATOM 857 C CA . LEU A 1 108 ? -2.389 -4.662 11.922 1.00 68.25 108 LEU A CA 1
ATOM 858 C C . LEU A 1 108 ? -3.834 -4.498 12.408 1.00 68.25 108 LEU A C 1
ATOM 860 O O . LEU A 1 108 ? -4.365 -3.396 12.300 1.00 68.25 108 LEU A O 1
ATOM 864 N N . ASP A 1 109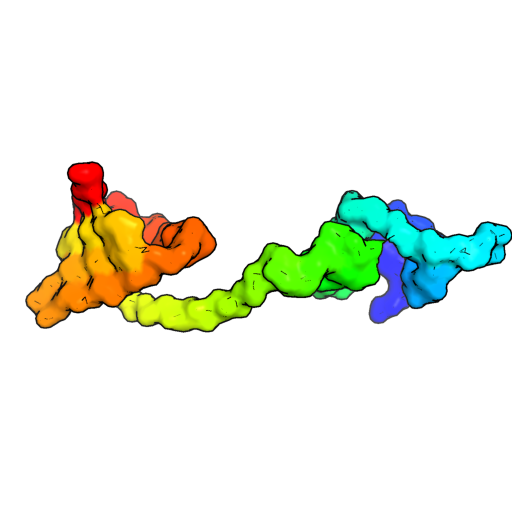 ? -4.394 -5.528 13.055 1.00 68.00 109 ASP A N 1
ATOM 865 C CA . ASP A 1 109 ? -5.745 -5.500 13.639 1.00 68.00 109 ASP A CA 1
ATOM 866 C C . ASP A 1 109 ? -5.914 -4.374 14.654 1.00 68.00 109 ASP A C 1
ATOM 868 O O . ASP A 1 109 ? -6.906 -3.639 14.624 1.00 68.00 109 ASP A O 1
ATOM 872 N N . PHE A 1 110 ? -4.899 -4.180 15.499 1.00 71.50 110 PHE A N 1
ATOM 873 C CA . PHE A 1 110 ? -4.887 -3.074 16.445 1.00 71.50 110 PHE A CA 1
ATOM 874 C C . PHE A 1 110 ? -4.901 -1.716 15.732 1.00 71.50 110 PHE A C 1
ATOM 876 O O . PHE A 1 110 ? -5.716 -0.864 16.064 1.00 71.50 110 PHE A O 1
ATOM 883 N N . SER A 1 111 ? -4.044 -1.495 14.731 1.00 67.19 111 SER A N 1
ATOM 884 C CA . SER A 1 111 ? -3.979 -0.203 14.027 1.00 67.19 111 SER A CA 1
ATOM 885 C C . SER A 1 111 ? -5.265 0.134 13.269 1.00 67.19 111 SER A C 1
ATOM 887 O O . SER A 1 111 ? -5.717 1.278 13.294 1.00 67.19 111 SER A O 1
ATOM 889 N N . THR A 1 112 ? -5.909 -0.863 12.661 1.00 63.00 112 THR A N 1
ATOM 890 C CA . THR A 1 112 ? -7.179 -0.692 11.951 1.00 63.00 112 THR A CA 1
ATOM 891 C C . THR A 1 112 ? -8.338 -0.324 12.864 1.00 63.00 112 THR A C 1
ATOM 893 O O . THR A 1 112 ? -9.200 0.435 12.435 1.00 63.00 112 THR A O 1
ATOM 896 N N . PHE A 1 113 ? -8.345 -0.765 14.126 1.00 65.81 113 PHE A N 1
ATOM 897 C CA . PHE A 1 113 ? -9.357 -0.341 15.101 1.00 65.81 113 PHE A CA 1
ATOM 898 C C . PHE A 1 113 ? -9.374 1.189 15.294 1.00 65.81 113 PHE A C 1
ATOM 900 O O . PHE A 1 113 ? -10.435 1.785 15.485 1.00 65.81 113 PHE A O 1
ATOM 907 N N . TRP A 1 114 ? -8.218 1.851 15.194 1.00 60.81 114 TRP A N 1
ATOM 908 C CA . TRP A 1 114 ? -8.122 3.299 15.396 1.00 60.81 114 TRP A CA 1
ATOM 909 C C . TRP A 1 114 ? -8.646 4.114 14.207 1.00 60.81 114 TRP A C 1
ATOM 911 O O . TRP A 1 114 ? -9.183 5.203 14.408 1.00 60.81 114 TRP A O 1
ATOM 921 N N . ILE A 1 115 ? -8.536 3.598 12.979 1.00 55.53 115 ILE A N 1
ATOM 922 C CA . ILE A 1 115 ? -8.763 4.378 11.749 1.00 55.53 115 ILE A CA 1
ATOM 923 C C . ILE A 1 115 ? -10.221 4.879 11.616 1.00 55.53 115 ILE A C 1
ATOM 925 O O . ILE A 1 115 ? -10.397 6.067 11.344 1.00 55.53 115 ILE A O 1
ATOM 929 N N . PRO A 1 116 ? -11.275 4.068 11.854 1.00 53.94 116 PRO A N 1
ATOM 930 C CA . PRO A 1 116 ? -12.661 4.552 11.832 1.00 53.94 116 PRO A CA 1
ATOM 931 C C . PRO A 1 116 ? -13.050 5.321 13.105 1.00 53.94 116 PRO A C 1
ATOM 933 O O . PRO A 1 116 ? -13.902 6.206 13.077 1.00 53.94 116 PRO A O 1
ATOM 936 N N . SER A 1 117 ? -12.427 4.981 14.236 1.00 49.78 117 SER A N 1
ATOM 937 C CA . SER A 1 117 ? -12.864 5.386 15.578 1.00 49.78 117 SER A CA 1
ATOM 938 C C . SER A 1 117 ? -12.472 6.832 15.939 1.00 49.78 117 SER A C 1
ATOM 940 O O . SER A 1 117 ? -13.130 7.501 16.742 1.00 49.78 117 SER A O 1
ATOM 942 N N . MET A 1 118 ? -11.436 7.385 15.296 1.00 45.59 118 MET A N 1
ATOM 943 C CA . MET A 1 118 ? -10.917 8.724 15.616 1.00 45.59 118 MET A CA 1
ATOM 944 C C . MET A 1 118 ? -11.837 9.895 15.220 1.00 45.59 118 MET A C 1
ATOM 946 O O . MET A 1 118 ? -11.676 10.982 15.772 1.00 45.59 118 MET A O 1
ATOM 950 N N . ASN A 1 119 ? -12.841 9.702 14.355 1.00 48.03 119 ASN A N 1
ATOM 951 C CA . ASN A 1 119 ? -13.772 10.784 13.992 1.00 48.03 119 ASN A CA 1
ATOM 952 C C . ASN A 1 119 ? -14.864 11.057 15.046 1.00 48.03 119 ASN A C 1
ATOM 954 O O . ASN A 1 119 ? -15.537 12.086 14.969 1.00 48.03 119 ASN A O 1
ATOM 958 N N . THR A 1 120 ? -15.056 10.183 16.043 1.00 44.66 120 THR A N 1
ATOM 959 C CA . THR A 1 120 ? -16.167 10.324 17.011 1.00 44.66 120 THR A CA 1
ATOM 960 C C . THR A 1 120 ? -15.767 10.054 18.464 1.00 44.66 120 THR A C 1
ATOM 962 O O . THR A 1 120 ? -16.371 10.622 19.375 1.00 44.66 120 THR A O 1
ATOM 965 N N . VAL A 1 121 ? -14.704 9.279 18.723 1.00 46.84 121 VAL A N 1
ATOM 966 C CA . VAL A 1 121 ? -14.294 8.904 20.095 1.00 46.84 121 VAL A CA 1
ATOM 967 C C . VAL A 1 121 ? -13.741 10.068 20.928 1.00 46.84 121 VAL A C 1
ATOM 969 O O . VAL A 1 121 ? -13.681 9.964 22.150 1.00 46.84 121 VAL A O 1
ATOM 972 N N . SER A 1 122 ? -13.466 11.235 20.332 1.00 46.59 122 SER A N 1
ATOM 973 C CA . SER A 1 122 ? -12.944 12.424 21.036 1.00 46.59 122 SER A CA 1
ATOM 974 C C . SER A 1 122 ? -13.819 12.953 22.198 1.00 46.59 122 SER A C 1
ATOM 976 O O . SER A 1 122 ? -13.436 13.933 22.836 1.00 46.59 122 SER A O 1
ATOM 978 N N . LYS A 1 123 ? -14.986 12.359 22.488 1.00 49.72 123 LYS A N 1
ATOM 979 C CA . LYS A 1 123 ? -15.896 12.794 23.562 1.00 49.72 123 LYS A CA 1
ATOM 980 C C . LYS A 1 123 ? -16.213 11.738 24.630 1.00 49.72 123 LYS A C 1
ATOM 982 O O . LYS A 1 123 ? -16.956 12.060 25.554 1.00 49.72 123 LYS A O 1
ATOM 987 N N . LYS A 1 124 ? -15.688 10.508 24.549 1.00 53.72 124 LYS A N 1
ATOM 988 C CA . LYS A 1 124 ? -16.038 9.432 25.500 1.00 53.72 124 LYS A CA 1
ATOM 989 C C . LYS A 1 124 ? -14.799 8.774 26.107 1.00 53.72 124 LYS A C 1
ATOM 991 O O . LYS A 1 124 ? -13.798 8.559 25.436 1.00 53.72 124 LYS A O 1
ATOM 996 N N . TRP A 1 125 ? -14.868 8.529 27.414 1.00 51.56 125 TRP A N 1
ATOM 997 C CA . TRP A 1 125 ? -13.748 8.121 28.261 1.00 51.56 125 TRP A CA 1
ATOM 998 C C . TRP A 1 125 ? -13.215 6.735 27.868 1.00 51.56 125 TRP A C 1
ATOM 1000 O O . TRP A 1 125 ? -13.937 5.742 27.931 1.00 51.56 125 TRP A O 1
ATOM 1010 N N . MET A 1 126 ? -11.938 6.666 27.495 1.00 49.38 126 MET A N 1
ATOM 1011 C CA . MET A 1 126 ? -11.220 5.423 27.203 1.00 49.38 126 MET A CA 1
ATOM 1012 C C . MET A 1 126 ? -10.536 4.915 28.479 1.00 49.38 126 MET A C 1
ATOM 1014 O O . MET A 1 126 ? -9.812 5.673 29.129 1.00 49.38 126 MET A O 1
ATOM 1018 N N . ARG A 1 127 ? -10.763 3.649 28.858 1.00 52.56 127 ARG A N 1
ATOM 1019 C CA . ARG A 1 127 ? -10.073 3.001 29.987 1.00 52.56 127 ARG A CA 1
ATOM 1020 C C . ARG A 1 127 ? -9.091 1.972 29.438 1.00 52.56 127 ARG A C 1
ATOM 1022 O O . ARG A 1 127 ? -9.493 0.976 28.849 1.00 52.56 127 ARG A O 1
ATOM 1029 N N . ILE A 1 128 ? -7.803 2.239 29.628 1.00 54.19 128 ILE A N 1
ATOM 1030 C CA . ILE A 1 128 ? -6.725 1.292 29.338 1.00 54.19 128 ILE A CA 1
ATOM 1031 C C . ILE A 1 128 ? -6.430 0.567 30.650 1.00 54.19 128 ILE A C 1
ATOM 1033 O O . ILE A 1 128 ? -6.055 1.210 31.631 1.00 54.19 128 ILE A O 1
ATOM 1037 N N . CYS A 1 129 ? -6.639 -0.745 30.684 1.00 46.75 129 CYS A N 1
ATOM 1038 C CA . CYS A 1 129 ? -6.265 -1.584 31.816 1.00 46.75 129 CYS A CA 1
ATOM 1039 C C . CYS A 1 129 ? -4.940 -2.275 31.475 1.00 46.75 129 CYS A C 1
ATOM 1041 O O . CYS A 1 129 ? -4.898 -3.132 30.598 1.00 46.75 129 CYS A O 1
ATOM 1043 N N . THR A 1 130 ? -3.863 -1.829 32.124 1.00 44.66 130 THR A N 1
ATOM 1044 C CA . THR A 1 130 ? -2.554 -2.509 32.175 1.00 44.66 130 THR A CA 1
ATOM 1045 C C . THR A 1 130 ? -2.581 -3.717 33.088 1.00 44.66 130 THR A C 1
ATOM 1047 O O . THR A 1 130 ? -3.227 -3.603 34.156 1.00 44.66 130 THR A O 1
#

Secondary structure (DSSP, 8-state):
--HHHHHHHHSS-HHHHHHHHTTB-TTT-PBP---HHHHHHHHHHHT--HHHHHHHTTSS-TTTS------------GGGEEEEEE-SSEEEEEESS-EEEEE--SHHHHHHHHHHHTTTGGGS-EEE--

Mean predicted aligned error: 13.5 Å

Organism: Paenibacillus mucilaginosus (strain KNP414) (NCBI:txid1036673)

Radius of gyration: 22.85 Å; Cα contacts (8 Å, |Δi|>4): 132; chains: 1; bounding box: 52×27×57 Å

Nearest PDB structures (foldseek):
  7e7h-assembly2_B  TM=8.144E-01  e=1.006E+00  Pseudomonas putida
  6lqc-assembly1_A  TM=7.938E-01  e=9.458E-01  Erythrobacteraceae bacterium
  5ejr-assembly1_A  TM=2.763E-01  e=1.747E+00  Dictyostelium discoideum
  1fbl-assembly1_A-2  TM=3.314E-01  e=4.667E+00  Sus scrofa
  8rkd-assembly1_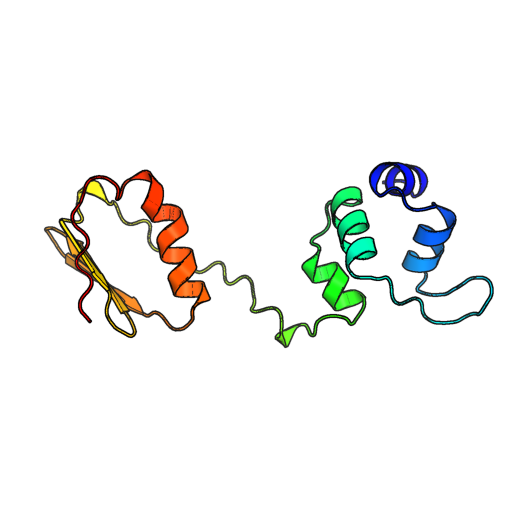B  TM=2.425E-01  e=3.433E+00  Caulobacter vibrioides NA1000

pLDDT: mean 75.82, std 13.8, range [44.66, 93.06]

Sequence (130 aa):
MSLREAARKSGLSHAYIRDLELERNRSTNDKITPSPDTLQKLSAAYGYPYTELMIKAGHLMSDDVAPVVTRSYPEVDLNQVYFIEIGMKEITYHTEADRLAWSIDSLLDFSTFWIPSMNTVSKKWMRICT

InterPro domains:
  IPR001387 Cro/C1-type, helix-turn-helix domain [PF01381] (1-53)
  IPR001387 Cro/C1-type, helix-turn-helix domain [PS50943] (1-53)
  IPR001387 Cro/C1-type, helix-turn-helix domain [cd00093] (1-53)
  IPR010982 Lambda repressor-like, DNA-binding domain superfamily [G3DSA:1.10.260.40] (1-63)
  IPR010982 Lambda repressor-like, DNA-binding domain superfamily [SSF47413] (1-55)